Protein AF-A0AAD3Y3E7-F1 (afdb_monomer_lite)

Secondary structure (DSSP, 8-state):
---TTSTTTSTT-HHHHHHHHHHHHHHHHHB-TT-S----SSSPPP----PPPGGGSSSPPPHHHHHHHHHHHHHHHHHH-TT-B-HHHHHHHHHHHHS-S----HHHHHHHHHHHHHHHHHHHHHHTT-

Organism: Nepenthes gracilis (NCBI:txid150966)

pLDDT: mean 77.39, std 16.05, range [39.03, 93.5]

Structure (mmCIF, N/CA/C/O backbone):
data_AF-A0AAD3Y3E7-F1
#
_entry.id   AF-A0AAD3Y3E7-F1
#
loop_
_atom_site.group_PDB
_atom_site.id
_atom_site.type_symbol
_atom_site.label_atom_id
_atom_site.label_alt_id
_atom_site.label_comp_id
_atom_site.label_asym_id
_atom_site.label_entity_id
_atom_site.label_seq_id
_atom_site.pdbx_PDB_ins_code
_atom_site.Cartn_x
_atom_site.Cartn_y
_atom_site.Cartn_z
_atom_site.occupancy
_atom_site.B_iso_or_equiv
_atom_site.auth_seq_id
_atom_site.auth_comp_id
_atom_site.auth_asym_id
_atom_site.auth_atom_id
_atom_site.pdbx_PDB_model_num
ATOM 1 N N . MET A 1 1 ? 1.453 -1.430 35.327 1.00 40.09 1 MET A N 1
ATOM 2 C CA . MET A 1 1 ? 1.379 -0.573 34.124 1.00 40.09 1 MET A CA 1
ATOM 3 C C . MET A 1 1 ? 2.275 -1.197 33.069 1.00 40.09 1 MET A C 1
ATOM 5 O O . MET A 1 1 ? 3.487 -1.084 33.169 1.00 40.09 1 MET A O 1
ATOM 9 N N . ALA A 1 2 ? 1.702 -2.001 32.175 1.00 44.72 2 ALA A N 1
ATOM 10 C CA . ALA A 1 2 ? 2.450 -2.824 31.230 1.00 44.72 2 ALA A CA 1
ATOM 11 C C . ALA A 1 2 ? 2.482 -2.159 29.848 1.00 44.72 2 ALA A C 1
ATOM 13 O O . ALA A 1 2 ? 1.430 -1.805 29.327 1.00 44.72 2 ALA A O 1
ATOM 14 N N . GLY A 1 3 ? 3.673 -2.066 29.249 1.00 39.03 3 GLY A N 1
ATOM 15 C CA . GLY A 1 3 ? 3.790 -2.214 27.797 1.00 39.03 3 GLY A CA 1
ATOM 16 C C . GLY A 1 3 ? 4.125 -0.987 26.950 1.00 39.03 3 GLY A C 1
ATOM 17 O O . GLY A 1 3 ? 3.628 -0.902 25.837 1.00 39.03 3 GLY A O 1
ATOM 18 N N . HIS A 1 4 ? 5.030 -0.100 27.372 1.00 47.69 4 HIS A N 1
ATOM 19 C CA . HIS A 1 4 ? 5.647 0.899 26.475 1.00 47.69 4 HIS A CA 1
ATOM 20 C C . HIS A 1 4 ? 6.774 0.279 25.604 1.00 47.69 4 HIS A C 1
ATOM 22 O O . HIS A 1 4 ? 7.875 0.816 25.505 1.00 47.69 4 HIS A O 1
ATOM 28 N N . GLY A 1 5 ? 6.540 -0.916 25.043 1.00 42.22 5 GLY A N 1
ATOM 29 C CA . GLY A 1 5 ? 7.569 -1.739 24.378 1.00 42.22 5 GLY A CA 1
ATOM 30 C C . GLY A 1 5 ? 7.355 -1.989 22.882 1.00 42.22 5 GLY A C 1
ATOM 31 O O . GLY A 1 5 ? 8.267 -2.452 22.207 1.00 42.22 5 GLY A O 1
ATOM 32 N N . THR A 1 6 ? 6.175 -1.677 22.342 1.00 50.62 6 THR A N 1
ATOM 33 C CA . THR A 1 6 ? 5.848 -1.868 20.911 1.00 50.62 6 THR A CA 1
ATOM 34 C C . THR A 1 6 ? 5.616 -0.536 20.184 1.00 50.62 6 THR A C 1
ATOM 36 O O . THR A 1 6 ? 5.527 -0.507 18.961 1.00 50.62 6 THR A O 1
ATOM 39 N N . ASP A 1 7 ? 5.591 0.573 20.927 1.00 44.50 7 ASP A N 1
ATOM 40 C CA . ASP A 1 7 ? 5.143 1.884 20.444 1.00 44.50 7 ASP A CA 1
ATOM 41 C C . ASP A 1 7 ? 6.259 2.756 19.833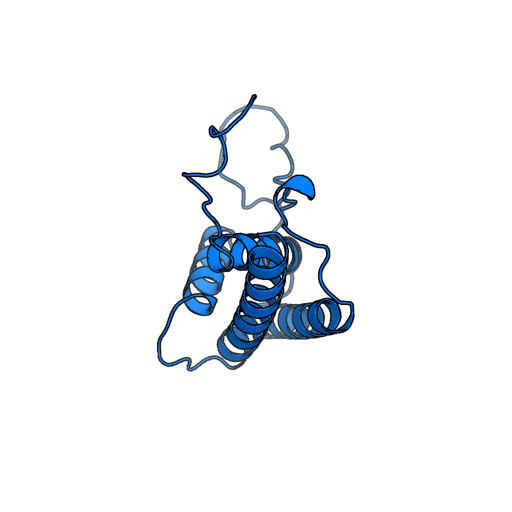 1.00 44.50 7 ASP A C 1
ATOM 43 O O . ASP A 1 7 ? 5.977 3.708 19.126 1.00 44.50 7 ASP A O 1
ATOM 47 N N . ILE A 1 8 ? 7.543 2.434 20.034 1.00 50.06 8 ILE A N 1
ATOM 48 C CA . ILE A 1 8 ? 8.646 3.319 19.592 1.00 50.06 8 ILE A CA 1
ATOM 49 C C . ILE A 1 8 ? 9.149 2.975 18.179 1.00 50.06 8 ILE A C 1
ATOM 51 O O . ILE A 1 8 ? 9.599 3.852 17.452 1.00 50.06 8 ILE A O 1
ATOM 55 N N . ILE A 1 9 ? 9.051 1.713 17.747 1.00 51.16 9 ILE A N 1
ATOM 56 C CA . ILE A 1 9 ? 9.626 1.280 16.456 1.00 51.16 9 ILE A CA 1
ATOM 57 C C . ILE A 1 9 ? 8.633 1.451 15.286 1.00 51.16 9 ILE A C 1
ATOM 59 O O . ILE A 1 9 ? 9.050 1.656 14.151 1.00 51.16 9 ILE A O 1
ATOM 63 N N . LEU A 1 10 ? 7.321 1.420 15.555 1.00 52.66 10 LEU A N 1
ATOM 64 C CA . LEU A 1 10 ? 6.245 1.705 14.584 1.00 52.66 10 LEU A CA 1
ATOM 65 C C . LEU A 1 10 ? 5.529 3.040 14.875 1.00 52.66 10 LEU A C 1
ATOM 67 O O . LEU A 1 10 ? 4.462 3.295 14.316 1.00 52.66 10 LEU A O 1
ATOM 71 N N . GLY A 1 11 ? 6.111 3.861 15.760 1.00 47.44 11 GLY A N 1
ATOM 72 C CA . GLY A 1 11 ? 5.491 4.991 16.456 1.00 47.44 11 GLY A CA 1
ATOM 73 C C . GLY A 1 11 ? 4.655 5.901 15.577 1.00 47.44 11 GLY A C 1
ATOM 74 O O . GLY A 1 11 ? 5.180 6.768 14.885 1.00 47.44 11 GLY A O 1
ATOM 75 N N . GLY A 1 12 ? 3.341 5.672 15.591 1.00 55.16 12 GLY A N 1
ATOM 76 C CA . GLY A 1 12 ? 2.373 6.502 14.881 1.00 55.16 12 GLY A CA 1
ATOM 77 C C . GLY A 1 12 ? 2.647 6.679 13.385 1.00 55.16 12 GLY A C 1
ATOM 78 O O . GLY A 1 12 ? 2.101 7.606 12.790 1.00 55.16 12 GLY A O 1
ATOM 79 N N . ASN A 1 13 ? 3.477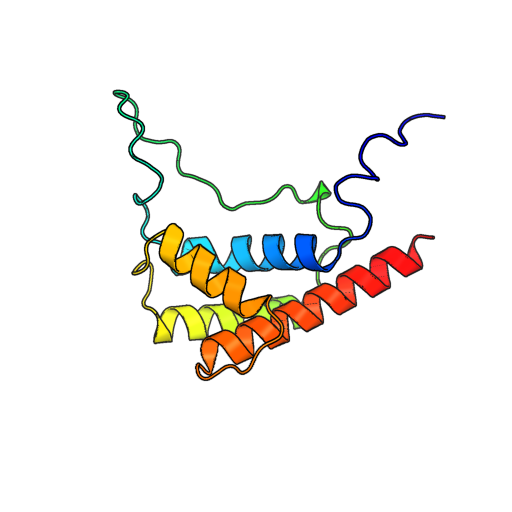 5.833 12.759 1.00 75.56 13 ASN A N 1
ATOM 80 C CA . ASN A 1 13 ? 3.872 6.037 11.372 1.00 75.56 13 ASN A CA 1
ATOM 81 C C . ASN A 1 13 ? 2.765 5.530 10.437 1.00 75.56 13 ASN A C 1
ATOM 83 O O . ASN A 1 13 ? 2.802 4.409 9.918 1.00 75.56 13 ASN A O 1
ATOM 87 N N . ALA A 1 14 ? 1.748 6.374 10.261 1.00 81.12 14 ALA A N 1
ATOM 88 C CA . ALA A 1 14 ? 0.627 6.149 9.361 1.00 81.12 14 ALA A CA 1
ATOM 89 C C . ALA A 1 14 ? 1.087 5.824 7.933 1.00 81.12 14 ALA A C 1
ATOM 91 O O . ALA A 1 14 ? 0.458 4.995 7.279 1.00 81.12 14 ALA A O 1
ATOM 92 N N . GLU A 1 15 ? 2.216 6.385 7.485 1.00 83.12 15 GLU A N 1
ATOM 93 C CA . GLU A 1 15 ? 2.831 6.108 6.180 1.00 83.12 15 GLU A CA 1
ATOM 94 C C . GLU A 1 15 ? 3.287 4.652 6.067 1.00 83.12 15 GLU A C 1
ATOM 96 O O . GLU A 1 15 ? 2.998 3.976 5.080 1.00 83.12 15 GLU A O 1
ATOM 101 N N . PHE A 1 16 ? 3.925 4.111 7.104 1.00 82.88 16 PHE A N 1
ATOM 102 C CA . PHE A 1 16 ? 4.339 2.710 7.101 1.00 82.88 16 PHE A CA 1
ATOM 103 C C . PHE A 1 16 ? 3.137 1.752 7.097 1.00 82.88 16 PHE A C 1
ATOM 105 O O . PHE A 1 16 ? 3.106 0.788 6.326 1.00 82.88 16 PHE A O 1
ATOM 112 N N . MET A 1 17 ? 2.117 2.032 7.913 1.00 85.88 17 MET A N 1
ATOM 113 C CA . MET A 1 17 ? 0.893 1.222 7.966 1.00 85.88 17 MET A CA 1
ATOM 114 C C . MET A 1 17 ? 0.112 1.285 6.651 1.00 85.88 17 MET A C 1
ATOM 116 O O . MET A 1 17 ? -0.346 0.254 6.157 1.00 85.88 17 MET A O 1
ATOM 120 N N . ALA A 1 18 ? 0.016 2.464 6.040 1.00 88.12 18 ALA A N 1
ATOM 121 C CA . ALA A 1 18 ? -0.604 2.632 4.734 1.00 88.12 18 ALA A CA 1
ATOM 122 C C . ALA A 1 18 ? 0.146 1.854 3.648 1.00 88.12 18 ALA A C 1
ATOM 124 O O . ALA A 1 18 ? -0.476 1.156 2.849 1.00 88.12 18 ALA A O 1
ATOM 125 N N . ARG A 1 19 ? 1.485 1.888 3.668 1.00 88.25 19 ARG A N 1
ATOM 126 C CA . ARG A 1 19 ? 2.323 1.138 2.723 1.00 88.25 19 ARG A CA 1
ATOM 127 C C . ARG A 1 19 ? 2.090 -0.359 2.860 1.00 88.25 19 ARG A C 1
ATOM 129 O O . ARG A 1 19 ? 1.922 -1.045 1.856 1.00 88.25 19 ARG A O 1
ATOM 136 N N . LEU A 1 20 ? 2.053 -0.868 4.091 1.00 87.81 20 LEU A N 1
ATOM 137 C CA . LEU A 1 20 ? 1.741 -2.271 4.364 1.00 87.81 20 LEU A CA 1
ATOM 138 C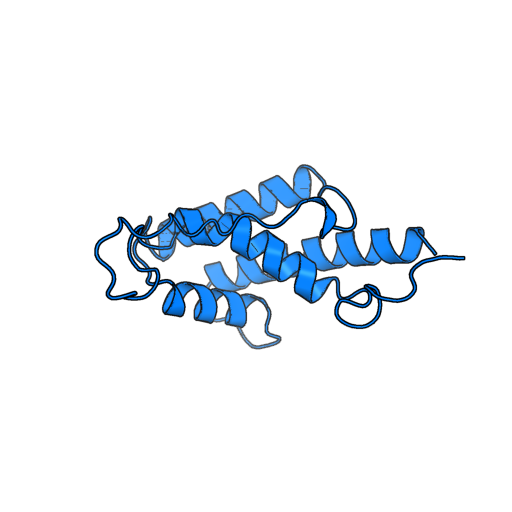 C . LEU A 1 20 ? 0.345 -2.653 3.869 1.00 87.81 20 LEU A C 1
ATOM 140 O O . LEU A 1 20 ? 0.171 -3.735 3.309 1.00 87.81 20 LEU A O 1
ATOM 144 N N . LYS A 1 21 ? -0.639 -1.764 4.032 1.00 88.50 21 LYS A N 1
ATOM 145 C CA . LYS A 1 21 ? -2.003 -2.023 3.576 1.00 88.50 21 LYS A CA 1
ATOM 146 C C . LYS A 1 21 ? -2.108 -2.055 2.053 1.00 88.50 21 LYS A C 1
ATOM 148 O O . LYS A 1 21 ? -2.708 -2.976 1.505 1.00 88.50 21 LYS A O 1
ATOM 153 N N . LEU A 1 22 ? -1.481 -1.100 1.370 1.00 88.62 22 LEU A N 1
ATOM 154 C CA . LEU A 1 22 ? -1.436 -1.063 -0.091 1.00 88.62 22 LEU A CA 1
ATOM 155 C C . LEU A 1 22 ? -0.680 -2.281 -0.647 1.00 88.62 22 LEU A C 1
ATOM 157 O O . LEU A 1 22 ? -1.135 -2.909 -1.600 1.00 88.62 22 LEU A O 1
ATOM 161 N N . ARG A 1 23 ? 0.423 -2.680 0.006 1.00 88.88 23 ARG A N 1
ATOM 162 C CA . ARG A 1 23 ? 1.178 -3.906 -0.306 1.00 88.88 23 ARG A CA 1
ATOM 163 C C . ARG A 1 23 ? 0.288 -5.148 -0.249 1.00 88.88 23 ARG A C 1
ATOM 165 O O . ARG A 1 23 ? 0.308 -5.949 -1.180 1.00 88.88 23 ARG A O 1
ATOM 172 N N . GLU A 1 24 ? -0.490 -5.303 0.821 1.00 88.44 24 GLU A N 1
ATOM 173 C CA . GLU A 1 24 ? -1.391 -6.445 1.014 1.00 88.44 24 GLU A CA 1
ATOM 174 C C . GLU A 1 24 ? -2.413 -6.580 -0.129 1.00 88.44 24 GLU A C 1
ATOM 176 O O . GLU A 1 24 ? -2.722 -7.698 -0.542 1.00 88.44 24 GLU A O 1
ATOM 181 N N . MET A 1 25 ? -2.907 -5.459 -0.662 1.00 88.94 25 MET A N 1
ATOM 182 C CA . MET A 1 25 ? -3.893 -5.442 -1.750 1.00 88.94 25 MET A CA 1
ATOM 183 C C . MET A 1 25 ? -3.249 -5.638 -3.131 1.00 88.94 25 MET A C 1
ATOM 185 O O . MET A 1 25 ? -3.759 -6.401 -3.954 1.00 88.94 25 MET A O 1
ATOM 189 N N . LEU A 1 26 ? -2.104 -4.996 -3.371 1.00 89.25 26 LEU A N 1
ATOM 190 C CA . LEU A 1 26 ? -1.441 -4.943 -4.674 1.00 89.25 26 LEU A CA 1
ATOM 191 C C . LEU A 1 26 ? -0.671 -6.229 -5.006 1.00 89.25 26 LEU A C 1
ATOM 193 O O . LEU A 1 26 ? -0.856 -6.813 -6.077 1.00 89.25 26 LEU A O 1
ATOM 197 N N . MET A 1 27 ? 0.178 -6.706 -4.090 1.00 87.06 27 MET A N 1
ATOM 198 C CA . MET A 1 27 ? 1.099 -7.819 -4.357 1.00 87.06 27 MET A CA 1
ATOM 199 C C . MET A 1 27 ? 0.424 -9.116 -4.833 1.00 87.06 27 MET A C 1
ATOM 201 O O . MET A 1 27 ? 0.864 -9.652 -5.850 1.00 87.06 27 MET A O 1
ATOM 205 N N . PRO A 1 28 ? -0.677 -9.614 -4.231 1.00 85.94 28 PRO A N 1
ATOM 206 C CA . PRO A 1 28 ? -1.312 -10.853 -4.697 1.00 85.94 28 PRO A CA 1
ATOM 207 C C . PRO A 1 28 ? -1.966 -10.747 -6.086 1.00 85.94 28 PRO A C 1
ATOM 209 O O . PRO A 1 28 ? -2.403 -11.764 -6.642 1.00 85.94 28 PRO A O 1
ATOM 212 N N . ARG A 1 29 ? -2.102 -9.531 -6.629 1.00 87.69 29 ARG A N 1
ATOM 213 C CA . ARG A 1 29 ? -2.696 -9.264 -7.943 1.00 87.69 29 ARG A CA 1
ATOM 214 C C . ARG A 1 29 ? -1.641 -9.102 -9.037 1.00 87.69 29 ARG A C 1
ATOM 216 O O . ARG A 1 29 ? -1.852 -9.598 -10.143 1.00 87.69 29 ARG A O 1
ATOM 223 N N . VAL A 1 30 ? -0.514 -8.460 -8.727 1.00 87.25 30 VAL A N 1
ATOM 224 C CA . VAL A 1 30 ? 0.521 -8.115 -9.720 1.00 87.25 30 VAL A CA 1
ATOM 225 C C . VAL A 1 30 ? 1.735 -9.046 -9.701 1.00 87.25 30 VAL A C 1
ATOM 227 O O . VAL A 1 30 ? 2.374 -9.211 -10.738 1.00 87.25 30 VAL A O 1
ATOM 230 N N . VAL A 1 31 ? 2.034 -9.701 -8.572 1.00 86.38 31 VAL A N 1
ATOM 231 C CA . VAL A 1 31 ? 3.220 -10.565 -8.422 1.00 86.38 31 VAL A CA 1
ATOM 232 C C . VAL A 1 31 ? 2.941 -11.990 -8.891 1.00 86.38 31 VAL A C 1
ATOM 234 O O . VAL A 1 31 ? 1.879 -12.559 -8.615 1.00 86.38 31 VAL A O 1
ATOM 237 N N . ARG A 1 32 ? 3.912 -12.596 -9.583 1.00 81.56 32 ARG A N 1
ATOM 238 C CA . ARG A 1 32 ? 3.837 -13.998 -10.016 1.00 81.56 32 ARG A CA 1
ATOM 239 C C . ARG A 1 32 ? 3.883 -14.946 -8.803 1.00 81.56 32 ARG A C 1
ATOM 241 O O . ARG A 1 32 ? 4.818 -14.865 -8.003 1.00 81.56 32 ARG A O 1
ATOM 248 N N . PRO A 1 33 ? 2.934 -15.890 -8.648 1.00 65.50 33 PRO A N 1
ATOM 249 C CA . PRO A 1 33 ? 3.008 -16.900 -7.596 1.00 65.50 33 PRO A CA 1
ATOM 250 C C . PRO A 1 33 ? 4.178 -17.851 -7.888 1.00 65.50 33 PRO A C 1
ATOM 252 O O . PRO A 1 33 ? 4.099 -18.666 -8.801 1.00 65.50 33 PRO A O 1
ATOM 255 N N . GLY A 1 34 ? 5.270 -17.721 -7.131 1.00 62.09 34 GLY A N 1
ATOM 256 C CA . GLY A 1 34 ? 6.495 -18.512 -7.314 1.00 62.09 34 GLY A CA 1
ATOM 257 C C . GLY A 1 34 ? 7.793 -17.702 -7.262 1.00 62.09 34 GLY A C 1
ATOM 258 O O . GLY A 1 34 ? 8.854 -18.294 -7.119 1.00 62.09 34 GLY A O 1
ATOM 259 N N . ASP A 1 35 ? 7.714 -16.369 -7.298 1.00 59.12 35 ASP A N 1
ATOM 260 C CA . ASP A 1 35 ? 8.886 -15.474 -7.262 1.00 59.12 35 ASP A CA 1
ATOM 261 C C . ASP A 1 35 ? 9.468 -15.259 -5.846 1.00 59.12 35 ASP A C 1
ATOM 263 O O . ASP A 1 35 ? 10.420 -14.516 -5.629 1.00 59.12 35 ASP A O 1
ATOM 267 N N . GLY A 1 36 ? 8.901 -15.928 -4.839 1.00 52.84 36 GLY A N 1
ATOM 268 C CA . GLY A 1 36 ? 9.378 -15.859 -3.465 1.00 52.84 36 GLY A CA 1
ATOM 269 C C . GLY A 1 36 ? 10.645 -16.682 -3.286 1.00 52.84 36 GLY A C 1
ATOM 270 O O . GLY A 1 36 ? 10.529 -17.833 -2.893 1.00 52.84 36 GLY A O 1
ATOM 271 N N . GLY A 1 37 ? 11.803 -16.075 -3.561 1.00 49.84 37 GLY A N 1
ATOM 272 C CA . GLY A 1 37 ? 13.152 -16.462 -3.129 1.00 49.84 37 GLY A CA 1
ATOM 273 C C . GLY A 1 37 ? 13.486 -17.958 -3.165 1.00 49.84 37 GLY A C 1
ATOM 274 O O . GLY A 1 37 ? 12.976 -18.737 -2.366 1.00 49.84 37 GLY A O 1
ATOM 275 N N . PHE A 1 38 ? 14.438 -18.352 -4.013 1.00 43.91 38 PHE A N 1
ATOM 276 C CA . PHE A 1 38 ? 15.023 -19.697 -4.029 1.00 43.91 38 PHE A CA 1
ATOM 277 C C . PHE A 1 38 ? 15.594 -20.094 -2.652 1.00 43.91 38 PHE A C 1
ATOM 279 O O . PHE A 1 38 ? 16.782 -19.944 -2.378 1.00 43.91 38 PHE A O 1
ATOM 286 N N . ILE A 1 39 ? 14.760 -20.651 -1.777 1.00 48.12 39 ILE A N 1
ATOM 287 C CA . ILE A 1 39 ? 15.204 -21.412 -0.617 1.00 48.12 39 ILE A CA 1
ATOM 288 C C . ILE A 1 39 ? 15.387 -22.831 -1.133 1.00 48.12 39 ILE A C 1
ATOM 290 O O . ILE A 1 39 ? 14.429 -23.575 -1.332 1.00 48.12 39 ILE A O 1
ATOM 294 N N . SER A 1 40 ? 16.644 -23.172 -1.404 1.00 49.00 40 SER A N 1
ATOM 295 C CA . SER A 1 40 ? 17.089 -24.500 -1.815 1.00 49.00 40 SER A CA 1
ATOM 296 C C . SER A 1 40 ? 16.867 -25.505 -0.678 1.00 49.00 40 SER A C 1
ATOM 298 O O . SER A 1 40 ? 17.786 -25.869 0.047 1.00 49.00 40 SER A O 1
ATOM 300 N N . VAL A 1 41 ? 15.619 -25.915 -0.454 1.00 46.44 41 VAL A N 1
ATOM 301 C CA . VAL A 1 41 ? 15.253 -27.001 0.457 1.00 46.44 41 VAL A CA 1
ATOM 302 C C . VAL A 1 41 ? 14.047 -27.720 -0.142 1.00 46.44 41 VAL A C 1
ATOM 304 O O . VAL A 1 41 ? 13.112 -27.083 -0.606 1.00 46.44 41 VAL A O 1
ATOM 307 N N . LYS A 1 42 ? 14.075 -29.057 -0.132 1.00 52.75 42 LYS A N 1
ATOM 308 C CA . LYS A 1 42 ? 13.114 -30.012 -0.725 1.00 52.75 42 LYS A CA 1
ATOM 309 C C . LYS A 1 42 ? 11.666 -29.951 -0.170 1.00 52.75 42 LYS A C 1
ATOM 311 O O . LYS A 1 42 ? 11.026 -30.987 -0.012 1.00 52.75 42 LYS A O 1
ATOM 316 N N . LYS A 1 43 ? 11.139 -28.774 0.169 1.00 48.06 43 LYS A N 1
ATOM 317 C CA . LYS A 1 43 ? 9.751 -28.535 0.587 1.00 48.06 43 LYS A CA 1
ATOM 318 C C . LYS A 1 43 ? 9.088 -27.585 -0.414 1.00 48.06 43 LYS A C 1
ATOM 320 O O . LYS A 1 43 ? 9.769 -26.675 -0.882 1.00 48.06 43 LYS A O 1
ATOM 325 N N . PRO A 1 44 ? 7.789 -27.753 -0.733 1.00 47.38 44 PRO A N 1
ATOM 326 C CA . PRO A 1 44 ? 7.070 -26.723 -1.472 1.00 47.38 44 PRO A CA 1
ATOM 327 C C . PRO A 1 44 ? 7.243 -25.401 -0.708 1.00 47.38 44 PRO A C 1
ATOM 329 O O . PRO A 1 44 ? 7.054 -25.399 0.516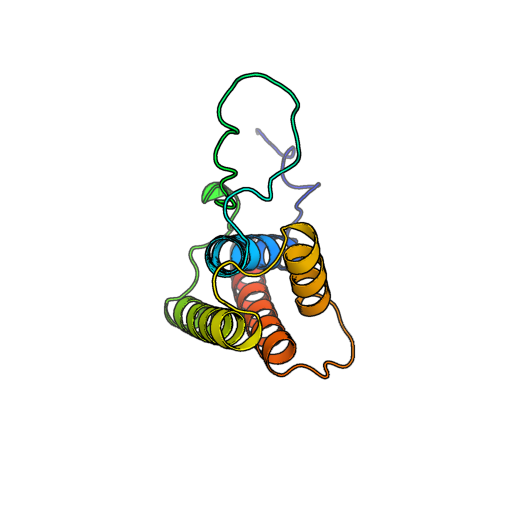 1.00 47.38 44 PRO A O 1
ATOM 332 N N . PRO A 1 45 ? 7.683 -24.315 -1.368 1.00 50.34 45 PRO A N 1
ATOM 333 C CA . PRO A 1 45 ? 7.931 -23.062 -0.679 1.00 50.34 45 PRO A CA 1
ATOM 334 C C . PRO A 1 45 ? 6.636 -22.636 0.020 1.00 50.34 45 PRO A C 1
ATOM 336 O O . PRO A 1 45 ? 5.557 -22.756 -0.575 1.00 50.34 45 PRO A O 1
ATOM 339 N N . PRO A 1 46 ? 6.696 -22.184 1.286 1.00 54.25 46 PRO A N 1
ATOM 340 C CA . PRO A 1 46 ? 5.516 -21.645 1.937 1.00 54.25 46 PRO A CA 1
ATOM 341 C C . PRO A 1 46 ? 4.984 -20.515 1.057 1.00 54.25 46 PRO A C 1
ATOM 343 O O . PRO A 1 46 ? 5.734 -19.607 0.694 1.00 54.25 46 PRO A O 1
ATOM 346 N N . MET A 1 47 ? 3.707 -20.592 0.676 1.00 54.84 47 MET A N 1
ATOM 347 C CA . MET A 1 47 ? 3.051 -19.518 -0.063 1.00 54.84 47 MET A CA 1
ATOM 348 C C . MET A 1 47 ? 3.198 -18.241 0.761 1.00 54.84 47 MET A C 1
ATOM 350 O O . MET A 1 47 ? 2.616 -18.118 1.839 1.00 54.84 47 MET A O 1
ATOM 354 N N . LYS A 1 48 ? 4.041 -17.323 0.289 1.00 58.91 48 LYS A N 1
ATOM 355 C CA . LYS A 1 48 ? 4.349 -16.084 0.993 1.00 58.91 48 LYS A CA 1
ATOM 356 C C . LYS A 1 48 ? 3.067 -15.259 1.025 1.00 58.91 48 LYS A C 1
ATOM 358 O O . LYS A 1 48 ? 2.576 -14.810 -0.006 1.00 58.91 48 LYS A O 1
ATOM 363 N N . THR A 1 49 ? 2.463 -15.132 2.201 1.00 64.06 49 THR A N 1
ATOM 364 C CA . THR A 1 49 ? 1.256 -14.328 2.365 1.00 64.06 49 THR A CA 1
ATOM 365 C C . THR A 1 49 ? 1.677 -12.891 2.630 1.00 64.06 49 THR A C 1
ATOM 367 O O . THR A 1 49 ? 2.209 -12.601 3.697 1.00 64.06 49 THR A O 1
ATOM 370 N N . TRP A 1 50 ? 1.368 -11.971 1.715 1.00 75.06 50 TRP A N 1
ATOM 371 C CA . TRP A 1 50 ? 1.474 -10.520 1.958 1.00 75.06 50 TRP A CA 1
ATOM 372 C C . TRP A 1 50 ? 0.406 -9.993 2.928 1.00 75.06 50 TRP A C 1
ATOM 374 O O . TRP A 1 50 ? 0.231 -8.787 3.066 1.00 75.06 50 TRP A O 1
ATOM 384 N N . LYS A 1 51 ? -0.314 -10.908 3.588 1.00 74.56 51 LYS A N 1
ATOM 385 C CA . LYS A 1 51 ? -1.329 -10.610 4.585 1.00 74.56 51 LYS A CA 1
ATOM 386 C C . LYS A 1 51 ? -0.653 -10.137 5.864 1.00 74.56 51 LYS A C 1
ATOM 388 O O . LYS A 1 51 ? 0.160 -10.845 6.458 1.00 74.56 51 LYS A O 1
ATOM 393 N N . VAL A 1 52 ? -1.007 -8.936 6.274 1.00 77.56 52 VAL A N 1
ATOM 394 C CA . VAL A 1 52 ? -0.502 -8.271 7.464 1.00 77.56 52 VAL A CA 1
ATOM 395 C C . VAL A 1 52 ? -1.475 -8.558 8.608 1.00 77.56 52 VAL A C 1
ATOM 397 O O . VAL A 1 52 ? -2.675 -8.748 8.405 1.00 77.56 52 VAL A O 1
ATOM 400 N N . LYS A 1 53 ? -0.970 -8.651 9.842 1.00 74.81 53 LYS A N 1
ATOM 401 C CA . LYS A 1 53 ? -1.839 -8.857 11.009 1.00 74.81 53 LYS A CA 1
ATOM 402 C C . LYS A 1 53 ? -2.777 -7.659 11.160 1.00 74.81 53 LYS A C 1
ATOM 404 O O . LYS A 1 53 ? -2.304 -6.533 11.233 1.00 74.81 53 LYS A O 1
ATOM 409 N N . GLU A 1 54 ? -4.080 -7.903 11.296 1.00 74.56 54 GLU A N 1
ATOM 410 C CA . GLU A 1 54 ? -5.076 -6.830 11.459 1.00 74.56 54 GLU A CA 1
ATOM 411 C C . GLU A 1 54 ? -4.803 -5.952 12.689 1.00 74.56 54 GLU A C 1
ATOM 413 O O . GLU A 1 54 ? -5.051 -4.753 12.653 1.00 74.56 54 GLU A O 1
ATOM 418 N N . SER A 1 55 ? -4.212 -6.526 13.743 1.00 71.62 55 SER A N 1
ATOM 419 C CA . SER A 1 55 ? -3.790 -5.805 14.951 1.00 71.62 55 SER A CA 1
ATOM 420 C C . SER A 1 55 ? -2.682 -4.769 14.719 1.00 71.62 55 SER A C 1
ATOM 422 O O . SER A 1 55 ? -2.405 -3.997 15.629 1.00 71.62 55 SER A O 1
ATOM 424 N N . LEU A 1 56 ? -2.029 -4.764 13.548 1.00 72.75 56 LEU A N 1
ATOM 425 C CA . LEU A 1 56 ? -1.055 -3.733 13.173 1.00 72.75 56 LEU A CA 1
ATOM 426 C C . LEU A 1 56 ? -1.725 -2.460 12.650 1.00 72.75 56 LEU A C 1
ATOM 428 O O . LEU A 1 56 ? -1.083 -1.417 12.632 1.00 72.75 56 LEU A O 1
ATOM 432 N N . PHE A 1 57 ? -2.985 -2.529 12.214 1.00 77.94 57 PHE A N 1
ATOM 433 C CA . PHE A 1 57 ? -3.689 -1.365 11.691 1.00 77.94 57 PHE A CA 1
ATOM 434 C C . PHE A 1 57 ? -4.438 -0.639 12.815 1.00 77.94 57 PHE A C 1
ATOM 436 O O . PHE A 1 57 ? -5.086 -1.280 13.647 1.00 77.94 57 PHE A O 1
ATOM 443 N N . PRO A 1 58 ? -4.411 0.705 12.841 1.00 72.75 58 PRO A N 1
ATOM 444 C CA . PRO A 1 58 ? -4.982 1.467 13.944 1.00 72.75 58 PRO A CA 1
ATOM 445 C C . PRO A 1 58 ? -6.513 1.430 13.928 1.00 72.75 58 PRO A C 1
ATOM 447 O O . PRO A 1 58 ? -7.140 1.552 14.984 1.00 72.75 58 PRO A O 1
ATOM 450 N N . CYS A 1 59 ? -7.103 1.270 12.740 1.00 80.56 59 CYS A N 1
ATOM 451 C CA . CYS A 1 59 ? -8.531 1.152 12.464 1.00 80.56 59 CYS A CA 1
ATOM 452 C C . CYS A 1 59 ? -8.754 0.344 11.175 1.00 80.56 59 CYS A C 1
ATOM 454 O O . CYS A 1 59 ? -7.856 0.220 10.338 1.00 80.56 59 CYS A O 1
ATOM 456 N N . LYS A 1 60 ? -9.977 -0.168 11.000 1.00 82.56 60 LYS A N 1
ATOM 457 C CA . LYS A 1 60 ? -10.442 -0.649 9.693 1.00 82.56 60 LYS A CA 1
ATOM 458 C C . LYS A 1 60 ? -10.675 0.559 8.787 1.00 82.56 60 LYS A C 1
ATOM 460 O O . LYS A 1 60 ? -11.240 1.546 9.255 1.00 82.56 60 LYS A O 1
ATOM 465 N N . LEU A 1 61 ? -10.220 0.466 7.538 1.00 84.00 61 LEU A N 1
ATOM 466 C CA . LEU A 1 61 ? -10.424 1.523 6.552 1.00 84.00 61 LEU A CA 1
ATOM 467 C C . LEU A 1 61 ? -11.906 1.682 6.218 1.00 84.00 61 LEU A C 1
ATOM 469 O O . LEU A 1 61 ? -12.658 0.701 6.242 1.00 84.00 61 LEU A O 1
ATOM 473 N N . SER A 1 62 ? -12.306 2.904 5.885 1.00 88.88 62 SER A N 1
ATOM 474 C CA . SER A 1 62 ? -13.646 3.186 5.372 1.00 88.88 62 SER A CA 1
ATOM 475 C C . SER A 1 62 ? -13.868 2.506 4.015 1.00 88.88 62 SER A C 1
ATOM 477 O O . SER A 1 62 ? -12.935 2.340 3.227 1.00 88.88 62 SER A O 1
ATOM 479 N N . LEU A 1 63 ? -15.116 2.119 3.725 1.00 89.31 63 LEU A N 1
ATOM 480 C CA . LEU A 1 63 ? -15.476 1.444 2.467 1.00 89.31 63 LEU A CA 1
ATOM 481 C C . LEU A 1 63 ? -15.093 2.272 1.233 1.00 89.31 63 LEU A C 1
ATOM 483 O O . LEU A 1 63 ? -14.676 1.709 0.228 1.00 89.31 63 LEU A O 1
ATOM 487 N N . GLU A 1 64 ? -15.182 3.598 1.330 1.00 89.88 64 GLU A N 1
ATOM 488 C CA . GLU A 1 64 ? -14.794 4.527 0.266 1.00 89.88 64 GLU A CA 1
ATOM 489 C C . GLU A 1 64 ? -13.306 4.396 -0.090 1.00 89.88 64 GLU A C 1
ATOM 491 O O . GLU A 1 64 ? -12.968 4.217 -1.256 1.00 89.88 64 GLU A O 1
ATOM 496 N N . ILE A 1 65 ? -12.420 4.384 0.912 1.00 89.75 65 ILE A N 1
ATOM 497 C CA . ILE A 1 65 ? -10.970 4.245 0.707 1.00 89.75 65 ILE A CA 1
ATOM 498 C C . ILE A 1 65 ? -10.619 2.849 0.188 1.00 89.75 65 ILE A C 1
ATOM 500 O O . ILE A 1 65 ? -9.740 2.704 -0.658 1.00 89.75 65 ILE A O 1
ATOM 504 N N . ILE A 1 66 ? -11.316 1.815 0.670 1.00 90.12 66 ILE A N 1
ATOM 505 C CA . ILE A 1 66 ? -11.133 0.444 0.179 1.00 90.12 66 ILE A CA 1
ATOM 506 C C . ILE A 1 66 ? -11.494 0.355 -1.307 1.00 90.12 66 ILE A C 1
ATOM 508 O O . ILE A 1 66 ? -10.737 -0.241 -2.068 1.00 90.12 66 ILE A O 1
ATOM 512 N N . ASN A 1 67 ? -12.611 0.958 -1.720 1.00 92.25 67 ASN A N 1
ATOM 513 C CA . ASN A 1 67 ? -13.028 0.968 -3.120 1.00 92.25 67 ASN A CA 1
ATOM 514 C C . ASN A 1 67 ? -12.034 1.736 -3.996 1.00 92.25 67 ASN A C 1
ATOM 516 O O . ASN A 1 67 ? -11.618 1.206 -5.020 1.00 92.25 67 ASN A O 1
ATOM 520 N N . LEU A 1 68 ? -11.596 2.925 -3.564 1.00 91.50 68 LEU A N 1
ATOM 521 C CA . LEU A 1 68 ? -10.583 3.706 -4.282 1.00 91.50 68 LEU A CA 1
ATOM 522 C C . LEU A 1 68 ? -9.297 2.896 -4.490 1.00 91.50 68 LEU A C 1
ATOM 524 O O . LEU A 1 68 ? -8.816 2.771 -5.616 1.00 91.50 68 LEU A O 1
ATOM 528 N N . ALA A 1 69 ? -8.800 2.269 -3.420 1.00 90.19 69 ALA A N 1
ATOM 529 C CA . ALA A 1 69 ? -7.604 1.446 -3.487 1.00 90.19 69 ALA A CA 1
ATOM 530 C C . ALA A 1 69 ? -7.789 0.199 -4.370 1.00 90.19 69 ALA A C 1
ATOM 532 O O . ALA A 1 69 ? -6.851 -0.189 -5.068 1.00 90.19 69 ALA A O 1
ATOM 533 N N . ASP A 1 70 ? -8.973 -0.429 -4.374 1.00 91.81 70 ASP A N 1
ATOM 534 C CA . ASP A 1 70 ? -9.264 -1.534 -5.295 1.00 91.81 70 ASP A CA 1
ATOM 535 C C . ASP A 1 70 ? -9.227 -1.050 -6.748 1.00 91.81 70 ASP A C 1
ATOM 537 O O . ASP A 1 70 ? -8.545 -1.660 -7.568 1.00 91.81 70 ASP A O 1
ATOM 541 N N . GLU A 1 71 ? -9.846 0.092 -7.062 1.00 93.50 71 GLU A N 1
ATOM 542 C CA . GLU A 1 71 ? -9.812 0.678 -8.406 1.00 93.50 71 GLU A CA 1
ATOM 543 C C . GLU A 1 71 ? -8.379 0.947 -8.886 1.00 93.50 71 GLU A C 1
ATOM 545 O O . GLU A 1 71 ? -8.030 0.606 -10.021 1.00 93.50 71 GLU A O 1
ATOM 550 N N . ALA A 1 72 ? -7.509 1.492 -8.032 1.00 92.06 72 ALA A N 1
ATOM 551 C CA . ALA A 1 72 ? -6.109 1.694 -8.394 1.00 92.06 72 ALA A CA 1
ATOM 552 C C . ALA A 1 72 ? -5.336 0.387 -8.559 1.00 92.06 72 ALA A C 1
ATOM 554 O O . ALA A 1 72 ? -4.509 0.276 -9.465 1.00 92.06 72 ALA A O 1
ATOM 555 N N . VAL A 1 73 ? -5.619 -0.631 -7.742 1.00 91.56 73 VAL A N 1
ATOM 556 C CA . VAL A 1 73 ? -5.039 -1.968 -7.923 1.00 91.56 73 VAL A CA 1
ATOM 557 C C . VAL A 1 73 ? -5.517 -2.586 -9.238 1.00 91.56 73 VAL A C 1
ATOM 559 O O . VAL A 1 73 ? -4.709 -3.178 -9.951 1.00 91.56 73 VAL A O 1
ATOM 562 N N . GLN A 1 74 ? -6.784 -2.415 -9.621 1.00 92.12 74 GLN A N 1
ATOM 563 C CA . GLN A 1 74 ? -7.296 -2.870 -10.917 1.00 92.12 74 GLN A CA 1
ATOM 564 C C . GLN A 1 74 ? -6.590 -2.170 -12.080 1.00 92.12 74 GLN A C 1
ATOM 566 O O . GLN A 1 74 ? -6.213 -2.825 -13.053 1.00 92.12 74 GLN A O 1
ATOM 571 N N . LEU A 1 75 ? -6.366 -0.856 -11.983 1.00 92.44 75 LEU A N 1
ATOM 572 C CA . LEU A 1 75 ? -5.574 -0.117 -12.968 1.00 92.44 75 LEU A CA 1
ATOM 573 C C . LEU A 1 75 ? -4.130 -0.626 -13.021 1.00 92.44 75 LEU A C 1
ATOM 575 O O . LEU A 1 75 ? -3.604 -0.857 -14.107 1.00 92.44 75 LEU A O 1
ATOM 579 N N . ALA A 1 76 ? -3.515 -0.896 -11.869 1.00 90.00 76 ALA A N 1
ATOM 580 C CA . ALA A 1 76 ? -2.175 -1.463 -11.802 1.00 90.00 76 ALA A CA 1
ATOM 581 C C . ALA A 1 76 ? -2.092 -2.848 -12.453 1.00 90.00 76 ALA A C 1
ATOM 583 O O . ALA A 1 76 ? -1.159 -3.124 -13.199 1.00 90.00 76 ALA A O 1
ATOM 584 N N . VAL A 1 77 ? -3.094 -3.702 -12.246 1.00 91.44 77 VAL A N 1
ATOM 585 C CA . VAL A 1 77 ? -3.185 -5.017 -12.897 1.00 91.44 77 VAL A CA 1
ATOM 586 C C . VAL A 1 77 ? -3.355 -4.886 -14.408 1.00 91.44 77 VAL A C 1
ATOM 588 O O . VAL A 1 77 ? -2.746 -5.653 -15.151 1.00 91.44 77 VAL A O 1
ATOM 591 N N . LYS A 1 78 ? -4.160 -3.926 -14.876 1.00 91.31 78 LYS A N 1
ATOM 592 C CA . LYS A 1 78 ? -4.355 -3.673 -16.311 1.00 91.31 78 LYS A CA 1
ATOM 593 C C . LYS A 1 78 ? -3.079 -3.168 -16.982 1.00 91.31 78 LYS A C 1
ATOM 595 O O . LYS A 1 78 ? -2.751 -3.638 -18.065 1.00 91.31 78 LYS A O 1
ATOM 600 N N . SER A 1 79 ? -2.361 -2.253 -16.337 1.00 90.50 79 SER A N 1
ATOM 601 C CA . SER A 1 79 ? -1.167 -1.623 -16.906 1.00 90.50 79 SER A CA 1
ATOM 602 C C . SER A 1 79 ? 0.103 -2.460 -16.752 1.00 90.50 79 SER A C 1
ATOM 604 O O . SER A 1 79 ? 0.910 -2.516 -17.672 1.00 90.50 79 SER A O 1
ATOM 606 N N . TRP A 1 80 ? 0.307 -3.113 -15.603 1.00 89.12 80 TRP A N 1
ATOM 607 C CA . TRP A 1 80 ? 1.508 -3.918 -15.330 1.00 89.12 80 TRP A CA 1
ATOM 608 C C . TRP A 1 80 ? 1.334 -5.409 -15.643 1.00 89.12 80 TRP A C 1
ATOM 610 O O . TRP A 1 80 ? 2.315 -6.150 -15.689 1.00 89.12 80 TRP A O 1
ATOM 620 N N . GLY A 1 81 ? 0.098 -5.856 -15.866 1.00 87.00 81 GLY A N 1
ATOM 621 C CA . GLY A 1 81 ? -0.244 -7.246 -16.142 1.00 87.00 81 GLY A CA 1
ATOM 622 C C . GLY A 1 81 ? -0.587 -8.043 -14.882 1.00 87.00 81 GLY A C 1
ATOM 623 O O . GLY A 1 81 ? 0.023 -7.910 -13.817 1.00 87.00 81 GLY A O 1
ATOM 624 N N . LEU A 1 82 ? -1.569 -8.938 -15.013 1.00 87.25 82 LEU A N 1
ATOM 625 C CA . LEU A 1 82 ? -1.997 -9.818 -13.928 1.00 87.25 82 LEU A CA 1
ATOM 626 C C . LEU A 1 82 ? -0.885 -10.815 -13.613 1.00 87.25 82 LEU A C 1
ATOM 628 O O . LEU A 1 82 ? -0.464 -11.565 -14.494 1.00 87.25 82 LEU A O 1
ATOM 632 N N . ARG A 1 83 ? -0.405 -10.817 -12.362 1.00 84.69 83 ARG A N 1
ATOM 633 C CA . ARG A 1 83 ? 0.664 -11.713 -11.882 1.00 84.69 83 ARG A CA 1
ATOM 634 C C . ARG A 1 83 ? 1.849 -11.776 -12.847 1.00 84.69 83 ARG A C 1
ATOM 636 O O . ARG A 1 83 ? 2.355 -12.857 -13.143 1.00 84.69 83 ARG A O 1
ATOM 643 N N . SER A 1 84 ? 2.229 -10.622 -13.390 1.00 85.44 84 SER A N 1
ATOM 644 C CA . SER A 1 84 ? 3.268 -10.500 -14.411 1.00 85.44 84 SER A CA 1
ATOM 645 C C . SER A 1 84 ? 4.584 -9.956 -13.866 1.00 85.44 84 SER A C 1
ATOM 647 O O . SER A 1 84 ? 5.606 -10.169 -14.513 1.00 85.44 84 SER A O 1
ATOM 649 N N . LEU A 1 85 ? 4.596 -9.362 -12.675 1.00 87.00 85 LEU A N 1
ATOM 650 C CA . LEU A 1 85 ? 5.790 -8.773 -12.071 1.00 87.00 85 LEU A CA 1
ATOM 651 C C . LEU A 1 85 ? 6.500 -9.731 -11.111 1.00 87.00 85 LEU A C 1
ATOM 653 O O . LEU A 1 85 ? 5.862 -10.594 -10.496 1.00 87.00 85 LEU A O 1
ATOM 657 N N . THR A 1 86 ? 7.808 -9.543 -10.955 1.00 87.44 86 THR A N 1
ATOM 658 C CA . THR A 1 86 ? 8.581 -10.126 -9.845 1.00 87.44 86 THR A CA 1
ATOM 659 C C . THR A 1 86 ? 8.264 -9.414 -8.520 1.00 87.44 86 THR A C 1
ATOM 661 O O . THR A 1 86 ? 7.716 -8.308 -8.506 1.00 87.44 86 THR A O 1
ATOM 664 N N . GLU A 1 87 ? 8.568 -10.050 -7.384 1.00 83.44 87 GLU A N 1
ATOM 665 C CA . GLU A 1 87 ? 8.402 -9.454 -6.051 1.00 83.44 87 GLU A CA 1
ATOM 666 C C . GLU A 1 87 ? 9.220 -8.163 -5.948 1.00 83.44 87 GLU A C 1
ATOM 668 O O . GLU A 1 87 ? 8.678 -7.135 -5.544 1.00 83.44 87 GLU A O 1
ATOM 673 N N . LEU A 1 88 ? 10.475 -8.204 -6.406 1.00 85.50 88 LEU A N 1
ATOM 674 C CA . LEU A 1 88 ? 11.379 -7.057 -6.405 1.00 85.50 88 LEU A CA 1
ATOM 675 C C . LEU A 1 88 ? 10.791 -5.884 -7.195 1.00 85.50 88 LEU A C 1
ATOM 67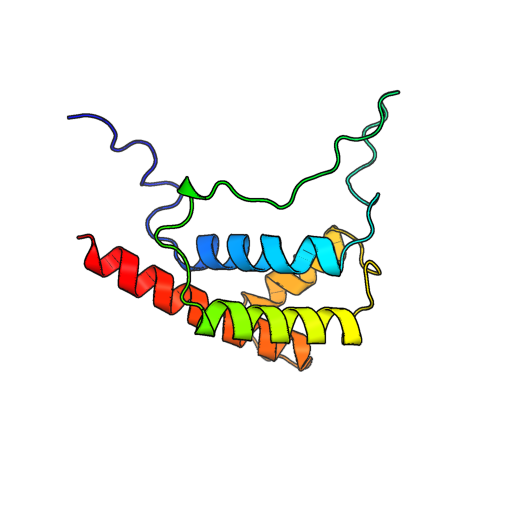7 O O . LEU A 1 88 ? 10.621 -4.798 -6.653 1.00 85.50 88 LEU A O 1
ATOM 681 N N . GLU A 1 89 ? 10.390 -6.123 -8.443 1.00 88.06 89 GLU A N 1
ATOM 682 C CA . GLU A 1 89 ? 9.809 -5.089 -9.297 1.00 88.06 89 GLU A CA 1
ATOM 683 C C . GLU A 1 89 ? 8.521 -4.484 -8.720 1.00 88.06 89 GLU A C 1
ATOM 685 O O . GLU A 1 89 ? 8.254 -3.290 -8.871 1.00 88.06 89 GLU A O 1
ATOM 690 N N . ALA A 1 90 ? 7.673 -5.303 -8.095 1.00 88.69 90 ALA A N 1
ATOM 691 C CA . ALA A 1 90 ? 6.458 -4.818 -7.455 1.00 88.69 90 ALA A CA 1
ATOM 692 C C . ALA A 1 90 ? 6.773 -4.004 -6.188 1.00 88.69 90 ALA A C 1
ATOM 694 O O . ALA A 1 90 ? 6.100 -3.006 -5.929 1.00 88.69 90 ALA A O 1
ATOM 695 N N . GLU A 1 91 ? 7.793 -4.388 -5.412 1.00 88.00 91 GLU A N 1
ATOM 696 C CA . GLU A 1 91 ? 8.261 -3.615 -4.255 1.00 88.00 91 GLU A CA 1
ATOM 697 C C . GLU A 1 91 ? 8.906 -2.287 -4.664 1.00 88.00 91 GLU A C 1
ATOM 699 O O . GLU A 1 91 ? 8.661 -1.275 -4.004 1.00 88.00 91 GLU A O 1
ATOM 704 N N . GLU A 1 92 ? 9.671 -2.252 -5.754 1.00 89.50 92 GLU A N 1
ATOM 705 C CA . GLU A 1 92 ? 10.245 -1.016 -6.297 1.00 89.50 92 GLU A CA 1
ATOM 706 C C . GLU A 1 92 ? 9.146 -0.049 -6.747 1.00 89.50 92 GLU A C 1
ATOM 708 O O . GLU A 1 92 ? 9.117 1.104 -6.313 1.00 89.50 92 GLU A O 1
ATOM 713 N N . ARG A 1 93 ? 8.163 -0.531 -7.521 1.00 89.81 93 ARG A N 1
ATOM 714 C CA . ARG A 1 93 ? 7.010 0.285 -7.941 1.00 89.81 93 ARG A CA 1
ATOM 715 C C . ARG A 1 93 ? 6.183 0.776 -6.753 1.00 89.81 93 ARG A C 1
ATOM 717 O O . ARG A 1 93 ? 5.778 1.937 -6.724 1.00 89.81 93 ARG A O 1
ATOM 724 N N . LEU A 1 94 ? 5.957 -0.078 -5.753 1.00 89.31 94 LEU A N 1
ATOM 725 C CA . LEU A 1 94 ? 5.281 0.307 -4.513 1.00 89.31 94 LEU A CA 1
ATOM 726 C C . LEU A 1 94 ? 6.060 1.400 -3.766 1.00 89.31 94 LEU A C 1
ATOM 728 O O . LEU A 1 94 ? 5.456 2.331 -3.241 1.00 89.31 94 LEU A O 1
ATOM 732 N N . SER A 1 95 ? 7.389 1.298 -3.725 1.00 88.38 95 SER A N 1
ATOM 733 C CA . SER A 1 95 ? 8.248 2.299 -3.083 1.00 88.38 95 SER A CA 1
ATOM 734 C C . SER A 1 95 ? 8.125 3.651 -3.785 1.00 88.38 95 SER A C 1
ATOM 736 O O . SER A 1 95 ? 7.861 4.648 -3.116 1.00 88.38 95 SER A O 1
ATOM 738 N N . TYR A 1 96 ? 8.137 3.659 -5.121 1.00 88.44 96 TYR A N 1
ATOM 739 C CA . TYR A 1 96 ? 7.888 4.856 -5.932 1.00 88.44 96 TYR A CA 1
ATOM 740 C C . TYR A 1 96 ? 6.527 5.510 -5.649 1.00 88.44 96 TYR A C 1
ATOM 742 O O . TYR A 1 96 ? 6.409 6.738 -5.651 1.00 88.44 96 TYR A O 1
ATOM 750 N N . CYS A 1 97 ? 5.487 4.713 -5.379 1.00 87.50 97 CYS A N 1
ATOM 751 C CA . CYS A 1 97 ? 4.172 5.240 -5.004 1.00 87.50 97 CYS A CA 1
ATOM 752 C C . CYS A 1 97 ? 4.234 6.007 -3.673 1.00 87.50 97 CYS A C 1
ATOM 754 O O . CYS A 1 97 ? 3.577 7.036 -3.540 1.00 87.50 97 CYS A O 1
ATOM 756 N N . CYS A 1 98 ? 5.045 5.549 -2.717 1.00 84.25 98 CYS A N 1
ATOM 757 C CA . CYS A 1 98 ? 5.197 6.171 -1.400 1.00 84.25 98 CYS A CA 1
ATOM 758 C C . CYS A 1 98 ? 6.145 7.385 -1.380 1.00 84.25 98 CYS A C 1
ATOM 760 O O . CYS A 1 98 ? 6.131 8.147 -0.416 1.00 84.25 98 CYS A O 1
ATOM 762 N N . GLU A 1 99 ? 6.981 7.576 -2.401 1.00 86.06 99 GLU A N 1
ATOM 763 C CA . GLU A 1 99 ? 7.932 8.690 -2.453 1.00 86.06 99 GLU A CA 1
ATOM 764 C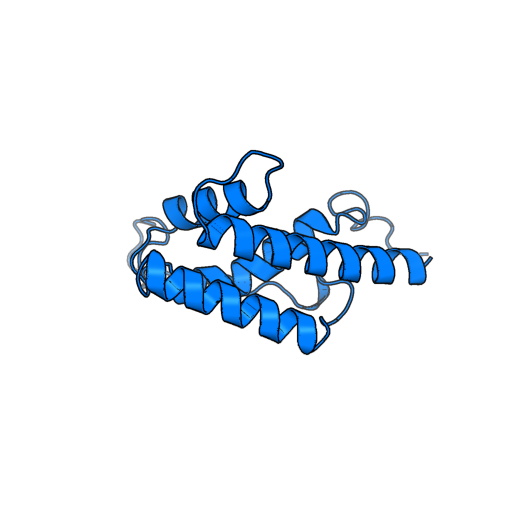 C . GLU A 1 99 ? 7.284 10.030 -2.827 1.00 86.06 99 GLU A C 1
ATOM 766 O O . GLU A 1 99 ? 6.223 10.098 -3.443 1.00 86.06 99 GLU A O 1
ATOM 771 N N . LYS A 1 100 ? 7.953 11.136 -2.486 1.00 75.88 100 LYS A N 1
ATOM 772 C CA . LYS A 1 100 ? 7.561 12.491 -2.899 1.00 75.88 100 LYS A CA 1
ATOM 773 C C . LYS A 1 100 ? 8.411 12.898 -4.103 1.00 75.88 100 LYS A C 1
ATOM 775 O O . LYS A 1 100 ? 9.507 13.418 -3.940 1.00 75.88 100 LYS A O 1
ATOM 780 N N . GLY A 1 101 ? 7.914 12.643 -5.311 1.00 78.81 101 GLY A N 1
ATOM 781 C CA . GLY A 1 101 ? 8.621 12.977 -6.555 1.00 78.81 101 GLY A CA 1
ATOM 782 C C . GLY A 1 101 ? 7.687 13.125 -7.759 1.00 78.81 101 GLY A C 1
ATOM 783 O O . GLY A 1 101 ? 6.525 12.739 -7.668 1.00 78.81 101 GLY A O 1
ATOM 784 N N . PRO A 1 102 ? 8.137 13.682 -8.891 1.00 78.00 102 PRO A N 1
ATOM 785 C CA . PRO A 1 102 ? 7.317 13.735 -10.098 1.00 78.00 102 PRO A CA 1
ATOM 786 C C . PRO A 1 102 ? 6.973 12.314 -10.563 1.00 78.00 102 PRO A C 1
ATOM 788 O O . PRO A 1 102 ? 7.842 11.445 -10.611 1.00 78.00 102 PRO A O 1
ATOM 791 N N . VAL A 1 103 ? 5.703 12.073 -10.886 1.00 80.88 103 VAL A N 1
ATOM 792 C CA . VAL A 1 103 ? 5.234 10.779 -11.395 1.00 80.88 103 VAL A CA 1
ATOM 793 C C . VAL A 1 103 ? 4.874 10.930 -12.860 1.00 80.88 103 VAL A C 1
ATOM 795 O O . VAL A 1 103 ? 4.124 11.836 -13.210 1.00 80.88 103 VAL A O 1
ATOM 798 N N . GLN A 1 104 ? 5.409 10.046 -13.698 1.00 76.38 104 GLN A N 1
ATOM 799 C CA . GLN A 1 104 ? 5.075 9.989 -15.124 1.00 76.38 104 GLN A CA 1
ATOM 800 C C . GLN A 1 104 ? 3.984 8.943 -15.399 1.00 76.38 104 GLN A C 1
ATOM 802 O O . GLN A 1 104 ? 3.128 9.153 -16.251 1.00 76.38 104 GLN A O 1
ATOM 807 N N . ASP A 1 105 ? 3.969 7.851 -14.633 1.00 86.69 105 ASP A N 1
ATOM 808 C CA . ASP A 1 105 ? 2.974 6.789 -14.747 1.00 86.69 105 ASP A CA 1
ATOM 809 C C . ASP A 1 105 ? 1.652 7.129 -14.045 1.00 86.69 105 ASP A C 1
ATOM 811 O O . ASP A 1 105 ? 1.598 7.300 -12.824 1.00 86.69 105 ASP A O 1
ATOM 815 N N . GLU A 1 106 ? 0.549 7.104 -14.795 1.00 89.31 106 GLU A N 1
ATOM 816 C CA . GLU A 1 106 ? -0.810 7.297 -14.263 1.00 89.31 106 GLU A CA 1
ATOM 817 C C . GLU A 1 106 ? -1.133 6.323 -13.114 1.00 89.31 106 GLU A C 1
ATOM 819 O O . GLU A 1 106 ? -1.732 6.701 -12.107 1.00 89.31 106 GLU A O 1
ATOM 824 N N . VAL A 1 107 ? -0.662 5.077 -13.219 1.00 90.12 107 VAL A N 1
ATOM 825 C CA . VAL A 1 107 ? -0.858 4.038 -12.197 1.00 90.12 107 VAL A CA 1
ATOM 826 C C . VAL A 1 107 ? -0.176 4.407 -10.884 1.00 90.12 107 VAL A C 1
ATOM 828 O O . VAL A 1 107 ? -0.788 4.313 -9.823 1.00 90.12 107 VAL A O 1
ATOM 831 N N . ILE A 1 108 ? 1.089 4.835 -10.946 1.00 90.31 108 ILE A N 1
ATOM 832 C CA . ILE A 1 108 ? 1.851 5.228 -9.754 1.00 90.31 108 ILE A CA 1
ATOM 833 C C . ILE A 1 108 ? 1.213 6.477 -9.138 1.00 90.31 108 ILE A C 1
ATOM 835 O O . ILE A 1 108 ? 1.124 6.579 -7.916 1.00 90.31 108 ILE A O 1
ATOM 839 N N . ALA A 1 109 ? 0.713 7.401 -9.964 1.00 90.50 109 ALA A N 1
ATOM 840 C CA . ALA A 1 109 ? 0.052 8.611 -9.491 1.00 90.50 109 ALA A CA 1
ATOM 841 C C . ALA A 1 109 ? -1.247 8.277 -8.741 1.00 90.50 109 ALA A C 1
ATOM 843 O O . ALA A 1 109 ? -1.487 8.814 -7.658 1.00 90.50 109 ALA A O 1
ATOM 844 N N . LYS A 1 110 ? -2.045 7.342 -9.271 1.00 91.38 110 LYS A N 1
ATOM 845 C CA . LYS A 1 110 ? -3.279 6.873 -8.634 1.00 91.38 110 LYS A CA 1
ATOM 846 C C . LYS A 1 110 ? -3.002 6.115 -7.332 1.00 91.38 110 LYS A C 1
ATOM 848 O O . LYS A 1 110 ? -3.571 6.453 -6.301 1.00 91.38 110 LYS A O 1
ATOM 853 N N . LEU A 1 111 ? -2.067 5.163 -7.345 1.00 91.12 111 LEU A N 1
ATOM 854 C CA . LEU A 1 111 ? -1.671 4.418 -6.143 1.00 91.12 111 LEU A CA 1
ATOM 855 C C . LEU A 1 111 ? -1.101 5.335 -5.056 1.00 91.12 111 LEU A C 1
ATOM 857 O O . LEU A 1 111 ? -1.347 5.115 -3.872 1.00 91.12 111 LEU A O 1
ATOM 861 N N . ARG A 1 112 ? -0.359 6.380 -5.443 1.00 91.12 112 ARG A N 1
ATOM 862 C CA . ARG A 1 112 ? 0.114 7.403 -4.509 1.00 91.12 112 ARG A CA 1
ATOM 863 C C . ARG A 1 112 ? -1.038 8.193 -3.903 1.00 91.12 112 ARG A C 1
ATOM 865 O O . ARG A 1 112 ? -1.021 8.443 -2.701 1.00 91.12 112 ARG A O 1
ATOM 872 N N . HIS A 1 113 ? -2.006 8.606 -4.715 1.00 91.19 113 HIS A N 1
ATOM 873 C CA . HIS A 1 113 ? -3.181 9.316 -4.224 1.00 91.19 113 HIS A CA 1
ATOM 874 C C . HIS A 1 113 ? -3.909 8.488 -3.155 1.00 91.19 113 HIS A C 1
ATOM 876 O O . HIS A 1 113 ? -4.148 8.975 -2.053 1.00 91.19 113 HIS A O 1
ATOM 882 N N . ASP A 1 114 ? -4.156 7.209 -3.431 1.00 91.69 114 ASP A N 1
ATOM 883 C CA . ASP A 1 114 ? -4.842 6.329 -2.483 1.00 91.69 114 ASP A CA 1
ATOM 884 C C . ASP A 1 114 ? -3.997 6.046 -1.241 1.00 91.69 114 ASP A C 1
ATOM 886 O O . ASP A 1 114 ? -4.513 6.024 -0.125 1.00 91.69 114 ASP A O 1
ATOM 890 N N . PHE A 1 115 ? -2.680 5.893 -1.408 1.00 90.88 115 PHE A N 1
ATOM 891 C CA . PHE A 1 115 ? -1.749 5.805 -0.289 1.00 90.88 115 PHE A CA 1
ATOM 892 C C . PHE A 1 115 ? -1.885 7.017 0.642 1.00 90.88 115 PHE A C 1
ATOM 894 O O . PHE A 1 115 ? -2.018 6.832 1.849 1.00 90.88 115 PHE A O 1
ATOM 901 N N . LEU A 1 116 ? -1.911 8.240 0.107 1.00 90.69 116 LEU A N 1
ATOM 902 C CA . LEU A 1 116 ? -2.054 9.458 0.909 1.00 90.69 116 LEU A CA 1
ATOM 903 C C . LEU A 1 116 ? -3.401 9.528 1.640 1.00 90.69 116 LEU A C 1
ATOM 905 O O . LEU A 1 116 ? -3.431 9.922 2.807 1.00 90.69 116 LEU A O 1
ATOM 909 N N . GLU A 1 117 ? -4.495 9.102 1.008 1.00 91.25 117 GLU A N 1
ATOM 910 C CA . GLU A 1 117 ? -5.814 9.053 1.654 1.00 91.25 117 GLU A CA 1
ATOM 911 C C . GLU A 1 117 ? -5.851 8.029 2.803 1.00 91.25 117 GLU A C 1
ATOM 913 O O . GLU A 1 117 ? -6.350 8.329 3.891 1.00 91.25 117 GLU A O 1
ATOM 918 N N . ILE A 1 118 ? -5.226 6.858 2.625 1.00 89.75 118 ILE A N 1
ATOM 919 C CA . ILE A 1 118 ? -5.051 5.855 3.689 1.00 89.75 118 ILE A CA 1
ATOM 920 C C . ILE A 1 118 ? -4.208 6.427 4.839 1.00 89.75 118 ILE A C 1
ATOM 922 O O . ILE A 1 118 ? -4.572 6.280 6.009 1.00 89.75 118 ILE A O 1
ATOM 926 N N . VAL A 1 119 ? -3.093 7.100 4.526 1.00 89.12 119 VAL A N 1
ATOM 927 C CA . VAL A 1 119 ? -2.235 7.758 5.528 1.00 89.12 119 VAL A CA 1
ATOM 928 C C . VAL A 1 119 ? -3.027 8.783 6.322 1.00 89.12 119 VAL A C 1
ATOM 930 O O . VAL A 1 119 ? -2.936 8.812 7.549 1.00 89.12 119 VAL A O 1
ATOM 933 N N . LYS A 1 120 ? -3.817 9.613 5.644 1.00 88.38 120 LYS A N 1
ATOM 934 C CA . LYS A 1 120 ? -4.648 10.641 6.266 1.00 88.38 120 LYS A CA 1
ATOM 935 C C . LYS A 1 120 ? -5.676 10.027 7.212 1.00 88.38 120 LYS A C 1
ATOM 937 O O . LYS A 1 120 ? -5.772 10.471 8.354 1.00 88.38 120 LYS A O 1
ATOM 942 N N . GLU A 1 121 ? -6.386 8.980 6.793 1.00 87.38 121 GLU A N 1
ATOM 943 C CA . GLU A 1 121 ? -7.360 8.298 7.651 1.00 87.38 121 GLU A CA 1
ATOM 944 C C . GLU A 1 121 ? -6.693 7.659 8.878 1.00 87.38 121 GLU A C 1
ATOM 946 O O . GLU A 1 121 ? -7.161 7.834 10.006 1.00 87.38 121 GLU A O 1
ATOM 951 N N . TYR A 1 122 ? -5.559 6.978 8.695 1.00 86.00 122 TYR A N 1
ATOM 952 C CA . TYR A 1 122 ? -4.800 6.408 9.808 1.00 86.00 122 TYR A CA 1
ATOM 953 C C . TYR A 1 122 ? -4.257 7.475 10.753 1.00 86.00 122 TYR A C 1
ATOM 955 O O . TYR A 1 122 ? -4.378 7.314 11.964 1.00 86.00 122 TYR A O 1
ATOM 963 N N . THR A 1 123 ? -3.736 8.582 10.227 1.00 84.38 123 THR A N 1
ATOM 964 C CA . THR A 1 123 ? -3.236 9.709 11.026 1.00 84.38 123 THR A CA 1
ATOM 965 C C . THR A 1 123 ? -4.356 10.311 11.868 1.00 84.38 123 THR A C 1
ATOM 967 O O . THR A 1 123 ? -4.209 10.441 13.081 1.00 84.38 123 THR A O 1
ATOM 970 N N . LEU A 1 124 ? -5.509 10.606 11.259 1.00 82.81 124 LEU A N 1
ATOM 971 C CA . LEU A 1 124 ? -6.675 11.146 11.963 1.00 82.81 124 LEU A CA 1
ATOM 972 C C . LEU A 1 124 ? -7.139 10.219 13.093 1.00 82.81 124 LEU A C 1
ATOM 974 O O . LEU A 1 124 ? -7.409 10.674 14.203 1.00 82.81 124 LEU A O 1
ATOM 978 N N . ARG A 1 125 ? -7.199 8.908 12.837 1.00 78.50 125 ARG A N 1
ATOM 979 C CA . ARG A 1 125 ? -7.625 7.907 13.829 1.00 78.50 125 ARG A CA 1
ATOM 980 C C . ARG A 1 125 ? -6.599 7.672 14.938 1.00 78.50 125 ARG A C 1
ATOM 982 O O . ARG A 1 125 ? -6.998 7.304 16.039 1.00 78.50 125 ARG A O 1
ATOM 989 N N . LEU A 1 126 ? -5.307 7.842 14.656 1.00 73.56 126 LEU A N 1
ATOM 990 C CA . LEU A 1 126 ? -4.239 7.766 15.655 1.00 73.56 126 LEU A CA 1
ATOM 991 C C . LEU A 1 126 ? -4.279 8.974 16.591 1.00 73.56 126 LEU A C 1
ATOM 993 O O . LEU A 1 126 ? -4.238 8.794 17.802 1.00 73.56 126 LEU A O 1
ATOM 997 N N . VAL A 1 127 ? -4.434 10.181 16.039 1.00 68.88 127 VAL A N 1
ATOM 998 C CA . VAL A 1 127 ? -4.548 11.420 16.825 1.00 68.88 127 VAL A CA 1
ATOM 999 C C . VAL A 1 127 ? -5.815 11.417 17.683 1.00 68.88 127 VAL A C 1
ATOM 1001 O O . VAL A 1 127 ? -5.766 11.830 18.831 1.00 68.88 127 VAL A O 1
ATOM 1004 N N . ALA A 1 128 ? -6.933 10.887 17.178 1.00 62.12 128 ALA A N 1
ATOM 1005 C CA . ALA A 1 128 ? -8.190 10.801 17.930 1.00 62.12 128 ALA A CA 1
ATOM 1006 C C . ALA A 1 128 ? -8.189 9.776 19.089 1.00 62.12 128 ALA A C 1
ATOM 1008 O O . ALA A 1 128 ? -9.183 9.678 19.806 1.00 62.12 128 ALA A O 1
ATOM 1009 N N . LYS A 1 129 ? -7.129 8.968 19.245 1.00 55.28 129 LYS A N 1
ATOM 1010 C CA . LYS A 1 129 ? -6.976 7.995 20.343 1.00 55.28 129 LYS A CA 1
ATOM 1011 C C . LYS A 1 129 ? -6.119 8.509 21.511 1.00 55.28 129 LYS A C 1
ATOM 1013 O O . LYS A 1 129 ? -6.005 7.784 22.499 1.00 55.28 129 LYS A O 1
ATOM 1018 N N . ILE A 1 130 ? -5.518 9.695 21.382 1.00 51.50 130 ILE A N 1
ATOM 1019 C CA . ILE A 1 130 ? -4.725 10.387 22.415 1.00 51.50 130 ILE A CA 1
ATOM 1020 C C . ILE A 1 130 ? -5.636 11.380 23.138 1.00 51.50 130 ILE A C 1
ATOM 1022 O O . ILE A 1 130 ? -5.548 11.439 24.383 1.00 51.50 130 ILE A O 1
#

Foldseek 3Di:
DDDPDPCPPCPLQLLVVLLLVLQQQQCQFAAAQPLPDPPPDPDDPPRDHSDDPPVVALDDDDPVLVVLSNVLSVVCCVVRHTNNDHPVVSVVLSVLLSDDDDDPDPSSVSSVVSSVVSSVVSSVSVVVVD

Radius of gyration: 16.2 Å; chains: 1; bounding box: 33×44×51 Å

Sequence (130 aa):
MAGHGTDIILGGNAEFMARLKLREMLMPRVVRPGDGGFISVKKPPPMKTWKVKESLFPCKLSLEIINLADEAVQLAVKSWGLRSLTELEAEERLSYCCEKGPVQDEVIAKLRHDFLEIVKEYTLRLVAKI